Protein AF-B7KXS3-F1 (afdb_monomer_lite)

Radius of gyration: 26.92 Å; chains: 1; bounding box: 49×34×86 Å

pLDDT: mean 85.33, std 11.61, range [40.09, 97.81]

Sequence (165 aa):
MPGYGTGMTMGEVAAAIANAGIPAPSKEMPPATALDGKQGTSSEFARADHTHAARVQRTVVTTAADGTYLWAFARPIVCPAGKLPPITYMVEDTGSPAVVQIVGRAFTNDAAAGTDTHTAVTVKAQRSRVLPAVLLSLTALVNFDVFGGAASGVKVNLWAADPTQ

Structure (mmCIF, N/CA/C/O backbone):
data_AF-B7KXS3-F1
#
_entry.id   AF-B7KXS3-F1
#
loop_
_atom_site.group_PDB
_atom_site.id
_atom_site.type_symbol
_atom_site.label_atom_id
_atom_site.label_alt_id
_atom_site.label_comp_id
_atom_site.label_asym_id
_atom_site.label_entity_id
_atom_site.label_seq_id
_atom_site.pdbx_PDB_ins_code
_atom_site.Cartn_x
_atom_site.Cartn_y
_atom_site.Cartn_z
_atom_site.occupancy
_atom_site.B_iso_or_equiv
_atom_site.auth_seq_id
_atom_site.auth_comp_id
_atom_site.auth_asym_id
_atom_site.auth_atom_id
_atom_site.pdbx_PDB_model_num
ATOM 1 N N . MET A 1 1 ? -13.928 -4.544 -56.060 1.00 40.09 1 MET A N 1
ATOM 2 C CA . MET A 1 1 ? -13.262 -3.567 -55.174 1.00 40.09 1 MET A CA 1
ATOM 3 C C . MET A 1 1 ? -11.816 -4.004 -55.004 1.00 40.09 1 MET A C 1
ATOM 5 O O . MET A 1 1 ? -11.629 -5.163 -54.652 1.00 40.09 1 MET A O 1
ATOM 9 N N . PRO A 1 2 ? -10.812 -3.169 -55.317 1.00 41.28 2 PRO A N 1
ATOM 10 C CA . PRO A 1 2 ? -9.411 -3.536 -55.146 1.00 41.28 2 PRO A CA 1
ATOM 11 C C . PRO A 1 2 ? -9.115 -3.602 -53.647 1.00 41.28 2 PRO A C 1
ATOM 13 O O . PRO A 1 2 ? -9.242 -2.603 -52.943 1.00 41.28 2 PRO A O 1
ATOM 16 N N . GLY A 1 3 ? -8.803 -4.798 -53.151 1.00 46.44 3 GLY A N 1
ATOM 17 C CA . GLY A 1 3 ? -8.373 -4.997 -51.772 1.00 46.44 3 GLY A CA 1
ATOM 18 C C . GLY A 1 3 ? -6.978 -4.410 -51.583 1.00 46.44 3 GLY A C 1
ATOM 19 O O . GLY A 1 3 ? -6.097 -4.636 -52.408 1.00 46.44 3 GLY A O 1
ATOM 20 N N . TYR A 1 4 ? -6.802 -3.644 -50.513 1.00 51.22 4 TYR A N 1
ATOM 21 C CA . TYR A 1 4 ? -5.564 -2.993 -50.088 1.00 51.22 4 TYR A CA 1
ATOM 22 C C . TYR A 1 4 ? -4.437 -4.002 -49.774 1.00 51.22 4 TYR A C 1
ATOM 24 O O . TYR A 1 4 ? -4.103 -4.228 -48.616 1.00 51.22 4 TYR A O 1
ATOM 32 N N . GLY A 1 5 ? -3.851 -4.628 -50.793 1.00 56.72 5 GLY A N 1
ATOM 33 C CA . GLY A 1 5 ? -2.643 -5.444 -50.692 1.00 56.72 5 GLY A CA 1
ATOM 34 C C . GLY A 1 5 ? -1.572 -4.842 -51.590 1.00 56.72 5 GLY A C 1
ATOM 35 O O . GLY A 1 5 ? -1.828 -4.587 -52.760 1.00 56.72 5 GLY A O 1
ATOM 36 N N . THR A 1 6 ? -0.381 -4.597 -51.061 1.00 63.72 6 THR A N 1
ATOM 37 C CA . THR A 1 6 ? 0.762 -3.909 -51.695 1.00 63.72 6 THR A CA 1
ATOM 38 C C . THR A 1 6 ? 1.303 -4.546 -52.989 1.00 63.72 6 THR A C 1
ATOM 40 O O . THR A 1 6 ? 2.359 -4.145 -53.465 1.00 63.72 6 THR A O 1
ATOM 43 N N . GLY A 1 7 ? 0.637 -5.557 -53.558 1.00 71.88 7 GLY A N 1
ATOM 44 C CA . GLY A 1 7 ? 1.129 -6.355 -54.686 1.00 71.88 7 GLY A CA 1
ATOM 45 C C . GLY A 1 7 ? 2.314 -7.263 -54.337 1.00 71.88 7 GLY A C 1
ATOM 46 O O . GLY A 1 7 ? 2.755 -8.023 -55.189 1.00 71.88 7 GLY A O 1
ATOM 47 N N . MET A 1 8 ? 2.802 -7.204 -53.095 1.00 74.62 8 MET A N 1
ATOM 48 C CA . MET A 1 8 ? 3.920 -7.994 -52.592 1.00 74.62 8 MET A CA 1
ATOM 49 C C . MET A 1 8 ? 3.422 -9.239 -51.859 1.00 74.62 8 MET A C 1
ATOM 51 O O . MET A 1 8 ? 2.492 -9.188 -51.050 1.00 74.62 8 MET A O 1
ATOM 55 N N . THR A 1 9 ? 4.090 -10.358 -52.100 1.00 81.56 9 THR A N 1
ATOM 56 C CA . THR A 1 9 ? 3.988 -11.573 -51.292 1.00 81.56 9 THR A CA 1
ATOM 57 C C . THR A 1 9 ? 4.540 -11.335 -49.881 1.00 81.56 9 THR A C 1
ATOM 59 O O . THR A 1 9 ? 5.354 -10.439 -49.651 1.00 81.56 9 THR A O 1
ATOM 62 N N . MET A 1 10 ? 4.159 -12.175 -48.911 1.00 75.31 10 MET A N 1
ATOM 63 C CA . MET A 1 10 ? 4.704 -12.081 -47.545 1.00 75.31 10 MET A CA 1
ATOM 64 C C . MET A 1 10 ? 6.240 -12.181 -47.507 1.00 75.31 10 MET A C 1
ATOM 66 O O . MET A 1 10 ? 6.872 -11.547 -46.665 1.00 75.31 10 MET A O 1
ATOM 70 N N . GLY A 1 11 ? 6.841 -12.942 -48.430 1.00 77.62 11 GLY A N 1
ATOM 71 C CA . GLY A 1 11 ? 8.296 -13.055 -48.559 1.00 77.62 11 GLY A CA 1
ATOM 72 C C . GLY A 1 11 ? 8.955 -11.770 -49.068 1.00 77.62 11 GLY A C 1
ATOM 73 O O . GLY A 1 11 ? 9.983 -11.361 -48.534 1.00 77.62 11 GLY A O 1
ATOM 74 N N . GLU A 1 12 ? 8.340 -11.092 -50.041 1.00 80.81 12 GLU A N 1
ATOM 75 C CA . GLU A 1 12 ? 8.831 -9.809 -50.570 1.00 80.81 12 GLU A CA 1
ATOM 76 C C . GLU A 1 12 ? 8.723 -8.685 -49.536 1.00 80.81 12 GLU A C 1
ATOM 78 O O . GLU A 1 12 ? 9.648 -7.885 -49.398 1.00 80.81 12 GLU A O 1
ATOM 83 N N . VAL A 1 13 ? 7.646 -8.668 -48.743 1.00 75.69 13 VAL A N 1
ATOM 84 C CA . VAL A 1 13 ? 7.502 -7.727 -47.622 1.00 75.69 13 VAL A CA 1
ATOM 85 C C . VAL A 1 13 ? 8.573 -7.978 -46.556 1.00 75.69 13 VAL A C 1
ATOM 87 O O . VAL A 1 13 ? 9.213 -7.033 -46.097 1.00 75.69 13 VAL A O 1
ATOM 90 N N . ALA A 1 14 ? 8.827 -9.239 -46.188 1.00 75.75 14 ALA A N 1
ATOM 91 C CA . ALA A 1 14 ? 9.861 -9.579 -45.210 1.00 75.75 14 ALA A CA 1
ATOM 92 C C . ALA A 1 14 ? 11.273 -9.189 -45.688 1.00 75.75 14 ALA A C 1
ATOM 94 O O . ALA A 1 14 ? 12.055 -8.637 -44.913 1.00 75.75 14 ALA A O 1
ATOM 95 N N . ALA A 1 15 ? 11.586 -9.415 -46.968 1.00 77.12 15 ALA A N 1
ATOM 96 C CA . ALA A 1 15 ? 12.862 -9.025 -47.564 1.00 77.12 15 ALA A CA 1
ATOM 97 C C . ALA A 1 15 ? 13.034 -7.498 -47.627 1.00 77.12 15 ALA A C 1
ATOM 99 O O . ALA A 1 15 ? 14.113 -6.988 -47.329 1.00 77.12 15 ALA A O 1
ATOM 100 N N . ALA A 1 16 ? 11.974 -6.754 -47.959 1.00 78.12 16 ALA A N 1
ATOM 101 C CA . ALA A 1 16 ? 11.998 -5.293 -47.965 1.00 78.12 16 ALA A CA 1
ATOM 102 C C . ALA A 1 16 ? 12.237 -4.708 -46.561 1.00 78.12 16 ALA A C 1
ATOM 104 O O . ALA A 1 16 ? 13.043 -3.791 -46.413 1.00 78.12 16 ALA A O 1
ATOM 105 N N . ILE A 1 17 ? 11.598 -5.268 -45.525 1.00 75.25 17 ILE A N 1
ATOM 106 C CA . ILE A 1 17 ? 11.805 -4.869 -44.121 1.00 75.25 17 ILE A CA 1
ATOM 107 C C . ILE A 1 17 ? 13.246 -5.154 -43.678 1.00 75.25 17 ILE A C 1
ATOM 109 O O . ILE A 1 17 ? 13.884 -4.285 -43.082 1.00 75.25 17 ILE A O 1
ATOM 113 N N . ALA A 1 18 ? 13.778 -6.336 -44.010 1.00 74.50 18 ALA A N 1
ATOM 114 C CA . ALA A 1 18 ? 15.158 -6.702 -43.697 1.00 74.50 18 ALA A CA 1
ATOM 115 C C . ALA A 1 18 ? 16.176 -5.771 -44.385 1.00 74.50 18 ALA A C 1
ATOM 117 O O . ALA A 1 18 ? 17.115 -5.303 -43.745 1.00 74.50 18 ALA A O 1
ATOM 118 N N . ASN A 1 19 ? 15.958 -5.442 -45.663 1.00 80.56 19 ASN A N 1
ATOM 119 C CA . ASN A 1 19 ? 16.832 -4.551 -46.434 1.00 80.56 19 ASN A CA 1
ATOM 120 C C . ASN A 1 19 ? 16.759 -3.087 -45.977 1.00 80.56 19 ASN A C 1
ATOM 122 O O . ASN A 1 19 ? 17.733 -2.352 -46.121 1.00 80.56 19 ASN A O 1
ATOM 126 N N . ALA A 1 20 ? 15.628 -2.659 -45.412 1.00 81.12 20 ALA A N 1
ATOM 127 C CA . ALA A 1 20 ? 15.462 -1.322 -44.850 1.00 81.12 20 ALA A CA 1
ATOM 128 C C . ALA A 1 20 ? 16.172 -1.139 -43.492 1.00 81.12 20 ALA A C 1
ATOM 130 O O . ALA A 1 20 ? 16.165 -0.035 -42.950 1.00 81.12 20 ALA A O 1
ATOM 131 N N . GLY A 1 21 ? 16.762 -2.202 -42.924 1.00 78.56 21 GLY A N 1
ATOM 132 C CA . GLY A 1 21 ? 17.429 -2.149 -41.621 1.00 78.56 21 GLY A CA 1
ATOM 133 C C . GLY A 1 21 ? 16.474 -1.853 -40.462 1.00 78.56 21 GLY A C 1
ATOM 134 O O . GLY A 1 21 ? 16.913 -1.391 -39.410 1.00 78.56 21 GLY A O 1
ATOM 135 N N . ILE A 1 22 ? 15.171 -2.087 -40.650 1.00 80.00 22 ILE A N 1
ATOM 136 C CA . ILE A 1 22 ? 14.165 -1.887 -39.607 1.00 80.00 22 ILE A CA 1
ATOM 137 C C . ILE A 1 22 ? 14.358 -2.998 -38.565 1.00 80.00 22 ILE A C 1
ATOM 139 O O . ILE A 1 22 ? 14.307 -4.176 -38.933 1.00 80.00 22 ILE A O 1
ATOM 143 N N . PRO A 1 23 ? 14.578 -2.666 -37.278 1.00 82.38 23 PRO A N 1
ATOM 144 C CA . PRO A 1 23 ? 14.690 -3.674 -36.232 1.00 82.38 23 PRO A CA 1
ATOM 145 C C . PRO A 1 23 ? 13.463 -4.589 -36.201 1.00 82.38 23 PRO A C 1
ATOM 147 O O . PRO A 1 23 ? 12.353 -4.171 -36.522 1.00 82.38 23 PRO A O 1
ATOM 150 N N . ALA A 1 24 ? 13.641 -5.842 -35.794 1.00 84.50 24 ALA A N 1
ATOM 151 C CA . ALA A 1 24 ? 12.511 -6.732 -35.547 1.00 84.50 24 ALA A CA 1
ATOM 152 C C . ALA A 1 24 ? 11.762 -6.314 -34.259 1.00 84.50 24 ALA A C 1
ATOM 154 O O . ALA A 1 24 ? 12.353 -5.658 -33.392 1.00 84.50 24 ALA A O 1
ATOM 155 N N . PRO A 1 25 ? 10.470 -6.666 -34.105 1.00 86.19 25 PRO A N 1
ATOM 156 C CA . PRO A 1 25 ? 9.811 -6.565 -32.808 1.00 86.19 25 PRO A CA 1
ATOM 157 C C . PRO A 1 25 ? 10.324 -7.664 -31.880 1.00 86.19 25 PRO A C 1
ATOM 159 O O . PRO A 1 25 ? 10.716 -8.736 -32.353 1.00 86.19 25 PRO A O 1
ATOM 162 N N . SER A 1 26 ? 10.221 -7.446 -30.568 1.00 87.69 26 SER A N 1
ATOM 163 C CA . SER A 1 26 ? 10.396 -8.553 -29.634 1.00 87.69 26 SER A CA 1
ATOM 164 C C . SER A 1 26 ? 9.311 -9.607 -29.826 1.00 87.69 26 SER A C 1
ATOM 166 O O . SER A 1 26 ? 8.163 -9.295 -30.153 1.00 87.69 26 SER A O 1
ATOM 168 N N . LYS A 1 27 ? 9.681 -10.869 -29.606 1.00 88.31 27 LYS A N 1
ATOM 169 C CA . LYS A 1 27 ? 8.736 -11.997 -29.556 1.00 88.31 27 LYS A CA 1
ATOM 170 C C . LYS A 1 27 ? 8.234 -12.273 -28.142 1.00 88.31 27 LYS A C 1
ATOM 172 O O . LYS A 1 27 ? 7.306 -13.059 -27.974 1.00 88.31 27 LYS A O 1
ATOM 177 N N . GLU A 1 28 ? 8.843 -11.632 -27.152 1.00 88.44 28 GLU A N 1
ATOM 178 C CA . GLU A 1 28 ? 8.495 -11.779 -25.748 1.00 88.44 28 GLU A CA 1
ATOM 179 C C . GLU A 1 28 ? 7.422 -10.765 -25.350 1.00 88.44 28 GLU A C 1
ATOM 181 O O . GLU A 1 28 ? 7.422 -9.613 -25.790 1.00 88.44 28 GLU A O 1
ATOM 186 N N . MET A 1 29 ? 6.504 -11.194 -24.486 1.00 83.12 29 MET A N 1
ATOM 187 C CA . MET A 1 29 ? 5.529 -10.291 -23.881 1.00 83.12 29 MET A CA 1
ATOM 188 C C . MET A 1 29 ? 6.237 -9.446 -22.809 1.00 83.12 29 MET A C 1
ATOM 190 O O . MET A 1 29 ? 6.798 -10.028 -21.875 1.00 83.12 29 MET A O 1
ATOM 194 N N . PRO A 1 30 ? 6.211 -8.102 -22.885 1.00 78.44 30 PRO A N 1
ATOM 195 C CA . PRO A 1 30 ? 6.796 -7.270 -21.843 1.00 78.44 30 PRO A CA 1
ATOM 196 C C . PRO A 1 30 ? 6.044 -7.444 -20.513 1.00 78.44 30 PRO A C 1
ATOM 198 O O . PRO A 1 30 ? 4.840 -7.725 -20.499 1.00 78.44 30 PRO A O 1
ATOM 201 N N . PRO A 1 31 ? 6.715 -7.233 -19.370 1.00 81.25 31 PRO A N 1
ATOM 202 C CA . PRO A 1 31 ? 6.033 -7.163 -18.086 1.00 81.25 31 PRO A CA 1
ATOM 203 C C . PRO A 1 31 ? 5.048 -5.985 -18.074 1.00 81.25 31 PRO A C 1
ATOM 205 O O . PRO A 1 31 ? 5.359 -4.894 -18.547 1.00 81.25 31 PRO A O 1
ATOM 208 N N . ALA A 1 32 ? 3.868 -6.185 -17.481 1.00 76.50 32 ALA A N 1
ATOM 209 C CA . ALA A 1 32 ? 2.808 -5.174 -17.492 1.00 76.50 32 ALA A CA 1
ATOM 210 C C . ALA A 1 32 ? 3.236 -3.844 -16.835 1.00 76.50 32 ALA A C 1
ATOM 212 O O . ALA A 1 32 ? 2.973 -2.772 -17.371 1.00 76.50 32 ALA A O 1
ATOM 213 N N . THR A 1 33 ? 3.913 -3.912 -15.683 1.00 82.62 33 THR A N 1
ATOM 214 C CA . THR A 1 33 ? 4.473 -2.767 -14.941 1.00 82.62 33 THR A CA 1
ATOM 215 C C . THR A 1 33 ? 5.587 -3.244 -14.007 1.00 82.62 33 THR A C 1
ATOM 217 O O . THR A 1 33 ? 5.639 -4.424 -13.664 1.00 82.62 33 THR A O 1
ATOM 220 N N . ALA A 1 34 ? 6.419 -2.331 -13.515 1.00 81.94 34 ALA A N 1
ATOM 221 C CA . ALA A 1 34 ? 7.353 -2.577 -12.416 1.00 81.94 34 ALA A CA 1
ATOM 222 C C . ALA A 1 34 ? 7.291 -1.438 -11.386 1.00 81.94 34 ALA A C 1
ATOM 224 O O . ALA A 1 34 ? 6.776 -0.365 -11.688 1.00 81.94 34 ALA A O 1
ATOM 225 N N . LEU A 1 35 ? 7.812 -1.648 -10.170 1.00 80.38 35 LEU A N 1
ATOM 226 C CA . LEU A 1 35 ? 7.878 -0.590 -9.143 1.00 80.38 35 LEU A CA 1
ATOM 227 C C . LEU A 1 35 ? 8.684 0.628 -9.614 1.00 80.38 35 LEU A C 1
ATOM 229 O O . LEU A 1 35 ? 8.316 1.765 -9.313 1.00 80.38 35 LEU A O 1
ATOM 233 N N . ASP A 1 36 ? 9.730 0.362 -10.396 1.00 81.69 36 ASP A N 1
ATOM 234 C CA . ASP A 1 36 ? 10.551 1.351 -11.079 1.00 81.69 36 ASP A CA 1
ATOM 235 C C . ASP A 1 36 ? 10.473 1.140 -12.591 1.00 81.69 36 ASP A C 1
ATOM 237 O O . ASP A 1 36 ? 10.532 0.012 -13.092 1.00 81.69 36 ASP A O 1
ATOM 241 N N . GLY A 1 37 ? 10.343 2.243 -13.324 1.00 83.38 37 GLY A N 1
ATOM 242 C CA . GLY A 1 37 ? 10.380 2.232 -14.781 1.00 83.38 37 GLY A CA 1
ATOM 243 C C . GLY A 1 37 ? 11.806 2.042 -15.290 1.00 83.38 37 GLY A C 1
ATOM 244 O O . GLY A 1 37 ? 12.755 2.569 -14.707 1.00 83.38 37 GLY A O 1
ATOM 245 N N . LYS A 1 38 ? 11.958 1.307 -16.389 1.00 85.00 38 LYS A N 1
ATOM 246 C CA . LYS A 1 38 ? 13.239 1.078 -17.064 1.00 85.00 38 LYS A CA 1
ATOM 247 C C . LYS A 1 38 ? 13.049 1.213 -18.566 1.00 85.00 38 LYS A C 1
ATOM 249 O O . LYS A 1 38 ? 12.075 0.720 -19.120 1.00 85.00 38 LYS A O 1
ATOM 254 N N . GLN A 1 39 ? 14.003 1.855 -19.230 1.00 85.56 39 GLN A N 1
ATOM 255 C CA . GLN A 1 39 ? 13.964 2.070 -20.680 1.00 85.56 39 GLN A CA 1
ATOM 256 C C . GLN A 1 39 ? 14.226 0.787 -21.495 1.00 85.56 39 GLN A C 1
ATOM 258 O O . GLN A 1 39 ? 13.931 0.740 -22.692 1.00 85.56 39 GLN A O 1
ATOM 263 N N . GLY A 1 40 ? 14.788 -0.242 -20.857 1.00 86.56 40 GLY A N 1
ATOM 264 C CA . GLY A 1 40 ? 15.325 -1.403 -21.555 1.00 86.56 40 GLY A CA 1
ATOM 265 C C . GLY A 1 40 ? 16.612 -1.076 -22.319 1.00 86.56 40 GLY A C 1
ATOM 266 O O . GLY A 1 40 ? 16.999 0.081 -22.494 1.00 86.56 40 GLY A O 1
ATOM 267 N N . THR A 1 41 ? 17.286 -2.125 -22.755 1.00 88.19 41 THR A N 1
ATOM 268 C CA . THR A 1 41 ? 18.547 -2.127 -23.505 1.00 88.19 41 THR A CA 1
ATOM 269 C C . THR A 1 41 ? 18.418 -2.755 -24.895 1.00 88.19 41 THR A C 1
ATOM 271 O O . THR A 1 41 ? 19.340 -2.620 -25.697 1.00 88.19 41 THR A O 1
ATOM 274 N N . SER A 1 42 ? 17.289 -3.405 -25.205 1.00 88.69 42 SER A N 1
ATOM 275 C CA . SER A 1 42 ? 17.033 -4.027 -26.506 1.00 88.69 42 SER A CA 1
ATOM 276 C C . SER A 1 42 ? 17.036 -3.004 -27.649 1.00 88.69 42 SER A C 1
ATOM 278 O O . SER A 1 42 ? 16.539 -1.879 -27.523 1.00 88.69 42 SER A O 1
ATOM 280 N N . SER A 1 43 ? 17.585 -3.415 -28.793 1.00 86.75 43 SER A N 1
ATOM 281 C CA . SER A 1 43 ? 17.546 -2.670 -30.056 1.00 86.75 43 SER A CA 1
ATOM 282 C C . SER A 1 43 ? 16.269 -2.918 -30.867 1.00 86.75 43 SER A C 1
ATOM 284 O O . SER A 1 43 ? 16.075 -2.287 -31.905 1.00 86.75 43 SER A O 1
ATOM 286 N N . GLU A 1 44 ? 15.388 -3.807 -30.403 1.00 87.50 44 GLU A N 1
ATOM 287 C CA . GLU A 1 44 ? 14.081 -4.069 -31.008 1.00 87.50 44 GLU A CA 1
ATOM 288 C C . GLU A 1 44 ? 13.180 -2.828 -30.907 1.00 87.50 44 GLU A C 1
ATOM 290 O O . GLU A 1 44 ? 13.248 -2.066 -29.936 1.00 87.50 44 GLU A O 1
ATOM 295 N N . PHE A 1 45 ? 12.301 -2.607 -31.891 1.00 84.12 45 PHE A N 1
ATOM 296 C CA . PHE A 1 45 ? 11.410 -1.435 -31.846 1.00 84.12 45 PHE A CA 1
ATOM 297 C C . PHE A 1 45 ? 10.282 -1.587 -30.817 1.00 84.12 45 PHE A C 1
ATOM 299 O O . PHE A 1 45 ? 9.817 -0.599 -30.257 1.00 84.12 45 PHE A O 1
ATOM 306 N N . ALA A 1 46 ? 9.856 -2.823 -30.554 1.00 83.31 46 ALA A N 1
ATOM 307 C CA . ALA A 1 46 ? 8.917 -3.176 -29.498 1.00 83.31 46 ALA A CA 1
ATOM 308 C C . ALA A 1 46 ? 9.686 -3.943 -28.423 1.00 83.31 46 ALA A C 1
ATOM 310 O O . ALA A 1 46 ? 9.740 -5.167 -28.459 1.00 83.31 46 ALA A O 1
ATOM 311 N N . ARG A 1 47 ? 10.346 -3.210 -27.523 1.00 86.75 47 ARG A N 1
ATOM 312 C CA . ARG A 1 47 ? 11.265 -3.763 -26.519 1.00 86.75 47 ARG A CA 1
ATOM 313 C C . ARG A 1 47 ? 10.512 -4.572 -25.470 1.00 86.75 47 ARG A C 1
ATOM 315 O O . ARG A 1 47 ? 9.655 -4.013 -24.796 1.00 86.75 47 ARG A O 1
ATOM 322 N N . ALA A 1 48 ? 10.864 -5.832 -25.249 1.00 87.69 48 ALA A N 1
ATOM 323 C CA . ALA A 1 48 ? 10.295 -6.590 -24.129 1.00 87.69 48 ALA A CA 1
ATOM 324 C C . ALA A 1 48 ? 10.934 -6.249 -22.769 1.00 87.69 48 ALA A C 1
ATOM 326 O O . ALA A 1 48 ? 10.388 -6.590 -21.724 1.00 87.69 48 ALA A O 1
ATOM 327 N N . ASP A 1 49 ? 12.081 -5.563 -22.770 1.00 86.62 49 ASP A N 1
ATOM 328 C CA . ASP A 1 49 ? 12.869 -5.259 -21.572 1.00 86.62 49 ASP A CA 1
ATOM 329 C C . ASP A 1 49 ? 12.650 -3.840 -21.011 1.00 86.62 49 ASP A C 1
ATOM 331 O O . ASP A 1 49 ? 13.316 -3.446 -20.049 1.00 86.62 49 ASP A O 1
ATOM 335 N N . HIS A 1 50 ? 11.705 -3.077 -21.574 1.00 88.31 50 HIS A N 1
ATOM 336 C CA . HIS A 1 50 ? 11.239 -1.824 -20.978 1.00 88.31 50 HIS A CA 1
ATOM 337 C C . HIS A 1 50 ? 10.102 -2.080 -19.980 1.00 88.31 50 HIS A C 1
ATOM 339 O O . HIS A 1 50 ? 9.324 -3.023 -20.124 1.00 88.31 50 HIS A O 1
ATOM 345 N N . THR A 1 51 ? 9.984 -1.224 -18.964 1.00 88.69 51 THR A N 1
ATOM 346 C CA . THR A 1 51 ? 8.927 -1.313 -17.950 1.00 88.69 51 THR A CA 1
ATOM 347 C C . THR A 1 51 ? 8.293 0.047 -17.688 1.00 88.69 51 THR A C 1
ATOM 349 O O . THR A 1 51 ? 8.972 1.074 -17.614 1.00 88.69 51 THR A O 1
ATOM 352 N N . HIS A 1 52 ? 6.978 0.050 -17.478 1.00 86.19 52 HIS A N 1
ATOM 353 C CA . HIS A 1 52 ? 6.252 1.217 -16.986 1.00 86.19 52 HIS A CA 1
ATOM 354 C C . HIS A 1 52 ? 6.250 1.230 -15.456 1.00 86.19 52 HIS A C 1
ATOM 356 O O . HIS A 1 52 ? 5.978 0.210 -14.819 1.00 86.19 52 HIS A O 1
ATOM 362 N N . ALA A 1 53 ? 6.544 2.391 -14.867 1.00 85.38 53 ALA A N 1
ATOM 363 C CA . ALA A 1 53 ? 6.543 2.554 -13.419 1.00 85.38 53 ALA A CA 1
ATOM 364 C C . ALA A 1 53 ? 5.109 2.529 -12.867 1.00 85.38 53 ALA A C 1
ATOM 366 O O . ALA A 1 53 ? 4.299 3.406 -13.174 1.00 85.38 53 ALA A O 1
ATOM 367 N N . ALA A 1 54 ? 4.817 1.573 -11.991 1.00 85.38 54 ALA A N 1
ATOM 368 C CA . ALA A 1 54 ? 3.641 1.603 -11.142 1.00 85.38 54 ALA A CA 1
ATOM 369 C C . ALA A 1 54 ? 3.839 2.683 -10.067 1.00 85.38 54 ALA A C 1
ATOM 371 O O . ALA A 1 54 ? 4.624 2.539 -9.127 1.00 85.38 54 ALA A O 1
ATOM 372 N N . ARG A 1 55 ? 3.104 3.789 -10.203 1.00 88.00 55 ARG A N 1
ATOM 373 C CA . ARG A 1 55 ? 3.066 4.884 -9.216 1.00 88.00 55 ARG A CA 1
ATOM 374 C C . ARG A 1 55 ? 2.128 4.597 -8.041 1.00 88.00 55 ARG A C 1
ATOM 376 O O . ARG A 1 55 ? 1.899 5.470 -7.216 1.00 88.00 55 ARG A O 1
ATOM 383 N N . VAL A 1 56 ? 1.598 3.376 -7.964 1.00 91.75 56 VAL A N 1
ATOM 384 C CA . VAL A 1 56 ? 0.756 2.888 -6.873 1.00 91.75 56 VAL A CA 1
ATOM 385 C C . VAL A 1 56 ? 1.316 1.563 -6.383 1.00 91.75 56 VAL A C 1
ATOM 387 O O . VAL A 1 56 ? 1.531 0.637 -7.163 1.00 91.75 56 VAL A O 1
ATOM 390 N N . GLN A 1 57 ? 1.526 1.472 -5.078 1.00 93.19 57 GLN A N 1
ATOM 391 C CA . GLN A 1 57 ? 1.873 0.244 -4.381 1.00 93.19 57 GLN A CA 1
ATOM 392 C C . GLN A 1 57 ? 0.616 -0.309 -3.720 1.00 93.19 57 GLN A C 1
ATOM 394 O O . GLN A 1 57 ? -0.182 0.451 -3.171 1.00 93.19 57 GLN A O 1
ATOM 399 N N . ARG A 1 58 ? 0.445 -1.630 -3.766 1.00 93.56 58 ARG A N 1
ATOM 400 C CA . ARG A 1 58 ? -0.674 -2.338 -3.144 1.00 93.56 58 ARG A CA 1
ATOM 401 C C . ARG A 1 58 ? -0.146 -3.449 -2.254 1.00 93.56 58 ARG A C 1
ATOM 403 O O . ARG A 1 58 ? 0.771 -4.164 -2.648 1.00 93.56 58 ARG A O 1
ATOM 410 N N . THR A 1 59 ? -0.775 -3.643 -1.105 1.00 95.12 59 THR A N 1
ATOM 411 C CA . THR A 1 59 ? -0.575 -4.835 -0.281 1.00 95.12 59 THR A CA 1
ATOM 412 C C . THR A 1 5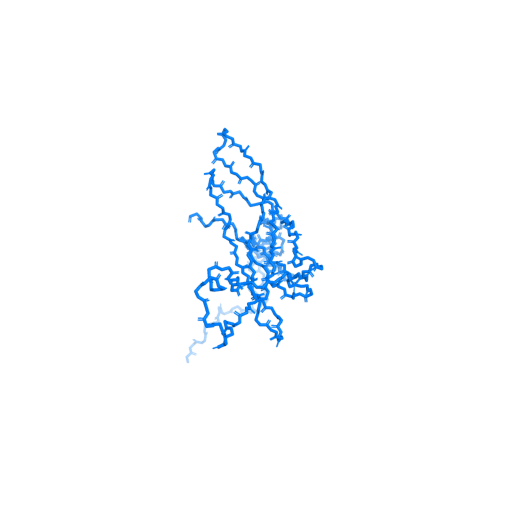9 ? -1.895 -5.307 0.313 1.00 95.12 59 THR A C 1
ATOM 414 O O . THR A 1 59 ? -2.840 -4.533 0.447 1.00 95.12 59 THR A O 1
ATOM 417 N N . VAL A 1 60 ? -1.965 -6.585 0.669 1.00 95.62 60 VAL A N 1
ATOM 418 C CA . VAL A 1 60 ? -3.089 -7.160 1.405 1.00 95.62 60 VAL A CA 1
ATOM 419 C C . VAL A 1 60 ? -2.541 -7.705 2.710 1.00 95.62 60 VAL A C 1
ATOM 421 O O . VAL A 1 60 ? -1.642 -8.542 2.711 1.00 95.62 60 VAL A O 1
ATOM 424 N N . VAL A 1 61 ? -3.067 -7.203 3.819 1.00 94.25 61 VAL A N 1
ATOM 425 C CA . VAL A 1 61 ? -2.535 -7.443 5.161 1.00 94.25 61 VAL A CA 1
ATOM 426 C C . VAL A 1 61 ? -3.628 -7.985 6.064 1.00 94.25 61 VAL A C 1
ATOM 428 O O . VAL A 1 61 ? -4.813 -7.821 5.787 1.00 94.25 61 VAL A O 1
ATOM 431 N N . THR A 1 62 ? -3.228 -8.634 7.151 1.00 95.06 62 THR A N 1
ATOM 432 C CA . THR A 1 62 ? -4.130 -9.034 8.235 1.00 95.06 62 THR A CA 1
ATOM 433 C C . THR A 1 62 ? -3.647 -8.366 9.514 1.00 95.06 62 THR A C 1
ATOM 435 O O . THR A 1 62 ? -2.460 -8.452 9.830 1.00 95.06 62 THR A O 1
ATOM 438 N N . THR A 1 63 ? -4.533 -7.662 10.219 1.00 94.81 63 THR A N 1
ATOM 439 C CA . THR A 1 63 ? -4.165 -6.935 11.441 1.00 94.81 63 THR A CA 1
ATOM 440 C C . THR A 1 63 ? -3.776 -7.875 12.581 1.00 94.81 63 THR A C 1
ATOM 442 O O . THR A 1 63 ? -4.332 -8.966 12.735 1.00 94.81 63 THR A O 1
ATOM 445 N N . ALA A 1 64 ? -2.817 -7.434 13.395 1.00 95.69 64 ALA A N 1
ATOM 446 C CA . ALA A 1 64 ? -2.364 -8.133 14.589 1.00 95.69 64 ALA A CA 1
ATOM 447 C C . ALA A 1 64 ? -3.425 -8.110 15.706 1.00 95.69 64 ALA A C 1
ATOM 449 O O . ALA A 1 64 ? -4.488 -7.503 15.574 1.00 95.69 64 ALA A O 1
ATOM 450 N N . ALA A 1 65 ? -3.125 -8.755 16.838 1.00 93.19 65 ALA A N 1
ATOM 451 C CA . ALA A 1 65 ? -4.034 -8.858 17.983 1.00 93.19 65 ALA A CA 1
ATOM 452 C C . ALA A 1 65 ? -4.499 -7.496 18.536 1.00 93.19 65 ALA A C 1
ATOM 454 O O . ALA A 1 65 ? -5.631 -7.365 18.995 1.00 93.19 65 ALA A O 1
ATOM 455 N N . ASP A 1 66 ? -3.648 -6.474 18.450 1.00 93.44 66 ASP A N 1
ATOM 456 C CA . ASP A 1 66 ? -3.942 -5.094 18.852 1.00 93.44 66 ASP A CA 1
ATOM 457 C C . ASP A 1 66 ? -4.630 -4.266 17.746 1.00 93.44 66 ASP A C 1
ATOM 459 O O . ASP A 1 66 ? -4.836 -3.055 17.881 1.00 93.44 66 ASP A O 1
ATOM 463 N N . GLY A 1 67 ? -5.015 -4.927 16.653 1.00 93.88 67 GLY A N 1
ATOM 464 C CA . GLY A 1 67 ? -5.659 -4.339 15.490 1.00 93.88 67 GLY A CA 1
ATOM 465 C C . GLY A 1 67 ? -4.721 -3.532 14.604 1.00 93.88 67 GLY A C 1
ATOM 466 O O . GLY A 1 67 ? -5.198 -2.923 13.650 1.00 93.88 67 GLY A O 1
ATOM 467 N N . THR A 1 68 ? -3.416 -3.504 14.879 1.00 96.56 68 THR A N 1
ATOM 468 C CA . THR A 1 68 ? -2.462 -2.736 14.080 1.00 96.56 68 THR A CA 1
ATOM 469 C C . THR A 1 68 ? -1.790 -3.569 12.993 1.00 96.56 68 THR A C 1
ATOM 471 O O . THR A 1 68 ? -1.785 -4.802 13.020 1.00 96.56 68 THR A O 1
ATOM 474 N N . TYR A 1 69 ? -1.233 -2.884 11.999 1.00 97.25 69 TYR A N 1
ATOM 475 C CA . TYR A 1 69 ? -0.291 -3.460 11.048 1.00 97.25 69 TYR A CA 1
ATOM 476 C C . TYR A 1 69 ? 0.670 -2.378 10.551 1.00 97.25 69 TYR A C 1
ATOM 478 O O . TYR A 1 69 ? 0.231 -1.292 10.165 1.00 97.25 69 TYR A O 1
ATOM 486 N N . LEU A 1 70 ? 1.971 -2.675 10.538 1.00 97.69 70 LEU A N 1
ATOM 487 C CA . LEU A 1 70 ? 2.996 -1.819 9.944 1.00 97.69 70 LEU A CA 1
ATOM 488 C C . LEU A 1 70 ? 3.255 -2.267 8.507 1.00 97.69 70 LEU A C 1
ATOM 490 O O . LEU A 1 70 ? 3.811 -3.338 8.270 1.00 97.69 70 LEU A O 1
ATOM 494 N N . TRP A 1 71 ? 2.890 -1.424 7.549 1.00 97.62 71 TRP A N 1
ATOM 495 C CA . TRP A 1 71 ? 3.221 -1.624 6.150 1.00 97.62 71 TRP A CA 1
ATOM 496 C C . TRP A 1 71 ? 4.466 -0.818 5.781 1.00 97.62 71 TRP A C 1
ATOM 498 O O . TRP A 1 71 ? 4.415 0.408 5.682 1.00 97.62 71 TRP A O 1
ATOM 508 N N . ALA A 1 72 ? 5.579 -1.518 5.555 1.00 97.31 72 ALA A N 1
ATOM 509 C CA . ALA A 1 72 ? 6.763 -0.952 4.920 1.00 97.31 72 ALA A CA 1
ATOM 510 C C . ALA A 1 72 ? 6.561 -0.877 3.401 1.00 97.31 72 ALA A C 1
ATOM 512 O O . ALA A 1 72 ? 6.204 -1.873 2.763 1.00 97.31 72 ALA A O 1
ATOM 513 N N . PHE A 1 73 ? 6.783 0.299 2.819 1.00 95.31 73 PHE A N 1
ATOM 514 C CA . PHE A 1 73 ? 6.679 0.480 1.379 1.00 95.31 73 PHE A CA 1
ATOM 515 C C . PHE A 1 73 ? 7.827 -0.236 0.669 1.00 95.31 73 PHE A C 1
ATOM 517 O O . PHE A 1 73 ? 8.975 -0.175 1.104 1.00 95.31 73 PHE A O 1
ATOM 524 N N . ALA A 1 74 ? 7.520 -0.888 -0.452 1.00 92.69 74 ALA A N 1
ATOM 525 C CA . ALA A 1 74 ? 8.533 -1.526 -1.287 1.00 92.69 74 ALA A CA 1
ATOM 526 C C . ALA A 1 74 ? 9.449 -0.479 -1.939 1.00 92.69 74 ALA A C 1
ATOM 528 O O . ALA A 1 74 ? 10.634 -0.724 -2.146 1.00 92.69 74 ALA A O 1
ATOM 529 N N . ARG A 1 75 ? 8.894 0.705 -2.221 1.00 92.19 75 ARG A N 1
ATOM 530 C CA . ARG A 1 75 ? 9.620 1.900 -2.652 1.00 92.19 75 ARG A CA 1
ATOM 531 C C . ARG A 1 75 ? 9.232 3.089 -1.769 1.00 92.19 75 ARG A C 1
ATOM 533 O O . ARG A 1 75 ? 8.033 3.317 -1.595 1.00 92.19 75 ARG A O 1
ATOM 540 N N . PRO A 1 76 ? 10.185 3.878 -1.246 1.00 94.25 76 PRO A N 1
ATOM 541 C CA . PRO A 1 76 ? 9.851 5.101 -0.529 1.00 94.25 76 PRO A CA 1
ATOM 542 C C . PRO A 1 76 ? 9.040 6.071 -1.395 1.00 94.25 76 PRO A C 1
ATOM 544 O O . PRO A 1 76 ? 9.278 6.195 -2.600 1.00 94.25 76 PRO A O 1
ATOM 547 N N . ILE A 1 77 ? 8.089 6.766 -0.774 1.00 94.38 77 ILE A N 1
ATOM 548 C CA . ILE A 1 77 ? 7.254 7.765 -1.444 1.00 94.38 77 ILE A CA 1
ATOM 549 C C . ILE A 1 77 ? 7.725 9.148 -1.011 1.00 94.38 77 ILE A C 1
ATOM 551 O O . ILE A 1 77 ? 7.637 9.505 0.164 1.00 94.38 77 ILE A O 1
ATOM 555 N N . VAL A 1 78 ? 8.223 9.922 -1.971 1.00 94.19 78 VAL A N 1
ATOM 556 C CA . VAL A 1 78 ? 8.709 11.282 -1.736 1.00 94.19 78 VAL A CA 1
ATOM 557 C C . VAL A 1 78 ? 7.566 12.264 -1.954 1.00 94.19 78 VAL A C 1
ATOM 559 O O . VAL A 1 78 ? 6.901 12.239 -2.988 1.00 94.19 78 VAL A O 1
ATOM 562 N N . CYS A 1 79 ? 7.334 13.124 -0.971 1.00 94.31 79 CYS A N 1
ATOM 563 C CA . CYS A 1 79 ? 6.344 14.194 -1.021 1.00 94.31 79 CYS A CA 1
ATOM 564 C C . CYS A 1 79 ? 7.028 15.540 -0.736 1.00 94.31 79 CYS A C 1
ATOM 566 O O . CYS A 1 79 ? 8.077 15.555 -0.089 1.00 94.31 79 CYS A O 1
ATOM 568 N N . PRO A 1 80 ? 6.450 16.683 -1.149 1.00 94.88 80 PRO A N 1
ATOM 569 C CA . PRO A 1 80 ? 6.880 17.978 -0.627 1.00 94.88 80 PRO A CA 1
ATOM 570 C C . PRO A 1 80 ? 6.820 17.990 0.905 1.00 94.88 80 PRO A C 1
ATOM 572 O O . PRO A 1 80 ? 5.945 17.346 1.488 1.00 94.88 80 PRO A O 1
ATOM 575 N N . ALA A 1 81 ? 7.723 18.725 1.553 1.00 94.50 81 ALA A N 1
ATOM 576 C CA . ALA A 1 81 ? 7.776 18.787 3.012 1.00 94.50 81 ALA A CA 1
ATOM 577 C C . ALA A 1 81 ? 6.411 19.174 3.621 1.00 94.50 81 ALA A C 1
ATOM 579 O O . ALA A 1 81 ? 5.729 20.092 3.154 1.00 94.50 81 ALA A O 1
ATOM 580 N N . GLY A 1 82 ? 5.987 18.440 4.651 1.00 92.69 82 GLY A N 1
ATOM 581 C CA . GLY A 1 82 ? 4.686 18.590 5.305 1.00 92.69 82 GLY A CA 1
ATOM 582 C C . GLY A 1 82 ? 3.501 18.015 4.519 1.00 92.69 82 GLY A C 1
ATOM 583 O O . GLY A 1 82 ? 2.357 18.135 4.965 1.00 92.69 82 GLY A O 1
ATOM 584 N N . LYS A 1 83 ? 3.730 17.396 3.354 1.00 93.69 83 LYS A N 1
ATOM 585 C CA . LYS A 1 83 ? 2.705 16.670 2.592 1.00 93.69 83 LYS A CA 1
ATOM 586 C C . LYS A 1 83 ? 2.810 15.171 2.845 1.00 93.69 83 LYS A C 1
ATOM 588 O O . LYS A 1 83 ? 3.849 14.637 3.227 1.00 93.69 83 LYS A O 1
ATOM 593 N N . LEU A 1 84 ? 1.687 14.491 2.640 1.00 93.00 84 LEU A N 1
ATOM 594 C CA . LEU A 1 84 ? 1.543 13.068 2.914 1.00 93.00 84 LEU A CA 1
ATOM 595 C C . LEU A 1 84 ? 1.226 12.310 1.625 1.00 93.00 84 LEU A C 1
ATOM 597 O O . LEU A 1 84 ? 0.499 12.840 0.780 1.00 93.00 84 LEU A O 1
ATOM 601 N N . PRO A 1 85 ? 1.694 11.058 1.500 1.00 93.38 85 PRO A N 1
ATOM 602 C CA . PRO A 1 85 ? 1.308 10.212 0.386 1.00 93.38 85 PRO A CA 1
ATOM 603 C C . PRO A 1 85 ? -0.200 9.917 0.449 1.00 93.38 85 PRO A C 1
ATOM 605 O O . PRO A 1 85 ? -0.715 9.622 1.541 1.00 93.38 85 PRO A O 1
ATOM 608 N N . PRO A 1 86 ? -0.914 9.958 -0.692 1.00 93.31 86 PRO A N 1
ATOM 609 C CA . PRO A 1 86 ? -2.280 9.467 -0.784 1.00 93.31 86 PRO A CA 1
ATOM 610 C C . PRO A 1 86 ? -2.326 7.984 -0.425 1.00 93.31 86 PRO A C 1
ATOM 612 O O . PRO A 1 86 ? -1.642 7.163 -1.038 1.00 93.31 86 PRO A O 1
ATOM 615 N N . ILE A 1 87 ? -3.133 7.642 0.577 1.00 94.62 87 ILE A N 1
ATOM 616 C CA . ILE A 1 87 ? -3.325 6.264 1.025 1.00 94.62 87 ILE A CA 1
ATOM 617 C C . ILE A 1 87 ? -4.815 5.992 1.104 1.00 94.62 87 ILE A C 1
ATOM 619 O O . ILE A 1 87 ? -5.569 6.778 1.677 1.00 94.62 87 ILE A O 1
ATOM 623 N N . THR A 1 88 ? -5.221 4.860 0.549 1.00 94.44 88 THR A N 1
ATOM 624 C CA . THR A 1 88 ? -6.590 4.360 0.627 1.00 94.44 88 THR A CA 1
ATOM 625 C C . THR A 1 88 ? -6.587 2.899 1.048 1.00 94.44 88 THR A C 1
ATOM 627 O O . THR A 1 88 ? -5.559 2.216 0.992 1.00 94.44 88 THR A O 1
ATOM 630 N N . TYR A 1 89 ? -7.735 2.424 1.511 1.00 94.44 89 TYR A N 1
ATOM 631 C CA . TYR A 1 89 ? -7.901 1.065 1.984 1.00 94.44 89 TYR A CA 1
ATOM 632 C C . TYR A 1 89 ? -9.283 0.517 1.643 1.00 94.44 89 TYR A C 1
ATOM 634 O O . TYR A 1 89 ? -10.242 1.256 1.439 1.00 94.44 89 TYR A O 1
ATOM 642 N N . MET A 1 90 ? -9.377 -0.807 1.639 1.00 94.81 90 MET A N 1
ATOM 643 C CA . MET A 1 90 ? -10.619 -1.556 1.551 1.00 94.81 90 MET A CA 1
ATOM 644 C C . MET A 1 90 ? -10.547 -2.683 2.572 1.00 94.81 90 MET A C 1
ATOM 646 O O . MET A 1 90 ? -9.595 -3.463 2.585 1.00 94.81 90 MET A O 1
ATOM 650 N N . VAL A 1 91 ? -11.543 -2.753 3.446 1.00 92.81 91 VAL A N 1
ATOM 651 C CA . VAL A 1 91 ? -11.690 -3.874 4.375 1.00 92.81 91 VAL A CA 1
ATOM 652 C C . VAL A 1 91 ? -12.315 -5.039 3.611 1.00 92.81 91 VAL A C 1
ATOM 654 O O . VAL A 1 91 ? -13.356 -4.871 2.985 1.00 92.81 91 VAL A O 1
ATOM 657 N N . GLU A 1 92 ? -11.670 -6.205 3.643 1.00 89.94 92 GLU A N 1
ATOM 658 C CA . GLU A 1 92 ? -12.131 -7.433 2.970 1.00 89.94 92 GLU A CA 1
ATOM 659 C C . GLU A 1 92 ? -12.837 -8.409 3.933 1.00 89.94 92 GLU A C 1
ATOM 661 O O . GLU A 1 92 ? -13.174 -9.526 3.551 1.00 89.94 92 GLU A O 1
ATOM 666 N N . ASP A 1 93 ? -13.038 -8.017 5.191 1.00 81.00 93 ASP A N 1
ATOM 667 C CA . ASP A 1 93 ? -13.710 -8.831 6.206 1.00 81.00 93 ASP A CA 1
ATOM 668 C C . ASP A 1 93 ? -15.244 -8.778 6.051 1.00 81.00 93 ASP A C 1
ATOM 670 O O . ASP A 1 93 ? -15.821 -7.709 5.853 1.00 81.00 93 ASP A O 1
ATOM 674 N N . THR A 1 94 ? -15.908 -9.932 6.157 1.00 65.12 94 THR A N 1
ATOM 675 C CA . THR A 1 94 ? -17.359 -10.107 5.945 1.00 65.12 94 THR A CA 1
ATOM 676 C C . THR A 1 94 ? -18.165 -10.189 7.244 1.00 65.12 94 THR A C 1
ATOM 678 O O . THR A 1 94 ? -19.370 -10.424 7.200 1.00 65.12 94 THR A O 1
ATOM 681 N N . GLY A 1 95 ? -17.511 -10.063 8.402 1.00 75.75 95 GLY A N 1
ATOM 682 C CA . GLY A 1 95 ? -18.165 -10.094 9.709 1.00 75.75 95 GLY A CA 1
ATOM 683 C C . GLY A 1 95 ? -18.720 -8.731 10.134 1.00 75.75 95 GLY A C 1
ATOM 684 O O . GLY A 1 95 ? -19.604 -8.154 9.505 1.00 75.75 95 GLY A O 1
ATOM 685 N N . SER A 1 96 ? -18.203 -8.215 11.248 1.00 79.94 96 SER A N 1
ATOM 686 C CA . SER A 1 96 ? -18.624 -6.928 11.814 1.00 79.94 96 SER A CA 1
ATOM 687 C C . SER A 1 96 ? -17.944 -5.750 11.109 1.00 79.94 96 SER A C 1
ATOM 689 O O . SER A 1 96 ? -16.750 -5.847 10.812 1.00 79.94 96 SER A O 1
ATOM 691 N N . PRO A 1 97 ? -18.615 -4.598 10.922 1.00 85.44 97 PRO A N 1
ATOM 692 C CA . PRO A 1 97 ? -17.986 -3.454 10.273 1.00 85.44 97 PRO A CA 1
ATOM 693 C C . PRO A 1 97 ? -16.712 -3.016 11.011 1.00 85.44 97 PRO A C 1
ATOM 695 O O . PRO A 1 97 ? -16.686 -2.884 12.240 1.00 85.44 97 PRO A O 1
ATOM 698 N N . ALA A 1 98 ? -15.639 -2.814 10.251 1.00 89.38 98 ALA A N 1
ATOM 699 C CA . ALA A 1 98 ? -14.366 -2.320 10.754 1.00 89.38 98 ALA A CA 1
ATOM 700 C C . ALA A 1 98 ? -13.984 -1.040 10.015 1.00 89.38 98 ALA A C 1
ATOM 702 O O . ALA A 1 98 ? -14.196 -0.913 8.811 1.00 89.38 98 ALA A O 1
ATOM 703 N N . VAL A 1 99 ? -13.400 -0.103 10.751 1.00 90.19 99 VAL A N 1
ATOM 704 C CA . VAL A 1 99 ? -12.817 1.120 10.209 1.00 90.19 99 VAL A CA 1
ATOM 705 C C . VAL A 1 99 ? -11.315 1.030 10.370 1.00 90.19 99 VAL A C 1
ATOM 707 O O . VAL A 1 99 ? -10.826 0.605 11.417 1.00 90.19 99 VAL A O 1
ATOM 710 N N . VAL A 1 100 ? -10.589 1.415 9.325 1.00 92.31 100 VAL A N 1
ATOM 711 C CA . VAL A 1 100 ? -9.130 1.451 9.339 1.00 92.31 100 VAL A CA 1
ATOM 712 C C . VAL A 1 100 ? -8.685 2.904 9.366 1.00 92.31 100 VAL A C 1
ATOM 714 O O . VAL A 1 100 ? -9.167 3.742 8.605 1.00 92.31 100 VAL A O 1
ATOM 717 N N . GLN A 1 101 ? -7.759 3.208 10.261 1.00 92.62 101 GLN A N 1
ATOM 718 C CA . GLN A 1 101 ? -7.152 4.524 10.388 1.00 92.62 101 GLN A CA 1
ATOM 719 C C . GLN A 1 101 ? -5.644 4.408 10.229 1.00 92.62 101 GLN A C 1
ATOM 721 O O . GLN A 1 101 ? -5.044 3.405 10.611 1.00 92.62 101 GLN A O 1
ATOM 726 N N . ILE A 1 102 ? -5.021 5.450 9.689 1.00 93.75 102 ILE A N 1
ATOM 727 C CA . ILE A 1 102 ? -3.565 5.575 9.681 1.00 93.75 102 ILE A CA 1
ATOM 728 C C . ILE A 1 102 ? -3.173 6.231 11.001 1.00 93.75 102 ILE A C 1
ATOM 730 O O . ILE A 1 102 ? -3.540 7.376 11.247 1.00 93.75 102 ILE A O 1
ATOM 734 N N . VAL A 1 103 ? -2.443 5.502 11.841 1.00 94.31 103 VAL A N 1
ATOM 735 C CA . VAL A 1 103 ? -2.081 5.926 13.205 1.00 94.31 103 VAL A CA 1
ATOM 736 C C . VAL A 1 103 ? -0.600 6.257 13.359 1.00 94.31 103 VAL A C 1
ATOM 738 O O . VAL A 1 103 ? -0.199 6.831 14.365 1.00 94.31 103 VAL A O 1
ATOM 741 N N . GLY A 1 104 ? 0.223 5.911 12.369 1.00 95.44 104 GLY A N 1
ATOM 742 C CA . GLY A 1 104 ? 1.653 6.193 12.387 1.00 95.44 104 GLY A CA 1
ATOM 743 C C . GLY A 1 104 ? 2.237 6.266 10.986 1.00 95.44 104 GLY A C 1
ATOM 744 O O . GLY A 1 104 ? 1.715 5.660 10.047 1.00 95.44 104 GLY A O 1
ATOM 745 N N . ARG A 1 105 ? 3.321 7.027 10.843 1.00 96.06 105 ARG A N 1
ATOM 746 C CA . ARG A 1 105 ? 4.077 7.183 9.597 1.00 96.06 105 ARG A CA 1
ATOM 747 C C . ARG A 1 105 ? 5.560 7.235 9.928 1.00 96.06 105 ARG A C 1
ATOM 749 O O . ARG A 1 105 ? 5.945 7.943 10.853 1.00 96.06 105 ARG A O 1
ATOM 756 N N . ALA A 1 106 ? 6.367 6.505 9.171 1.00 97.81 106 ALA A N 1
ATOM 757 C CA . ALA A 1 106 ? 7.817 6.602 9.221 1.00 97.81 106 ALA A CA 1
ATOM 758 C C . ALA A 1 106 ? 8.290 7.394 8.002 1.00 97.81 106 ALA A C 1
ATOM 760 O O . ALA A 1 106 ? 7.982 7.024 6.865 1.00 97.81 106 ALA A O 1
ATOM 761 N N . PHE A 1 107 ? 9.011 8.486 8.240 1.00 97.31 107 PHE A N 1
ATOM 762 C CA . PHE A 1 107 ? 9.575 9.316 7.186 1.00 97.31 107 PHE A CA 1
ATOM 763 C C . PHE A 1 107 ? 10.847 10.021 7.657 1.00 97.31 107 PHE A C 1
ATOM 765 O O . PHE A 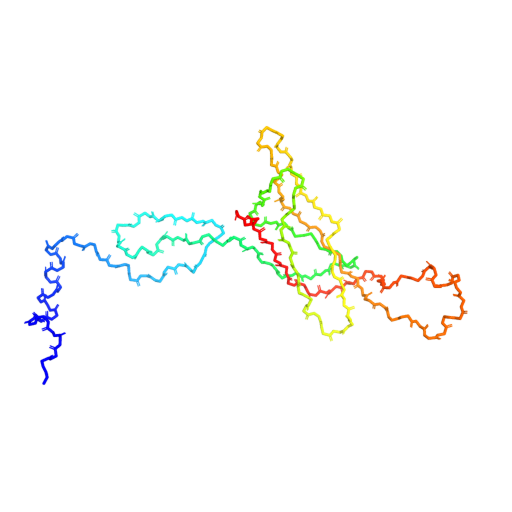1 107 ? 11.056 10.212 8.856 1.00 97.31 107 PHE A O 1
ATOM 772 N N . THR A 1 108 ? 11.687 10.407 6.704 1.00 97.62 108 THR A N 1
ATOM 773 C CA . THR A 1 108 ? 12.808 11.328 6.918 1.00 97.62 108 THR A CA 1
ATOM 774 C C . THR A 1 108 ? 12.523 12.650 6.219 1.00 97.62 108 THR A C 1
ATOM 776 O O . THR A 1 108 ? 11.891 12.670 5.164 1.00 97.62 108 THR A O 1
ATOM 779 N N . ASN A 1 109 ? 12.986 13.750 6.807 1.00 97.25 109 ASN A N 1
ATOM 780 C CA . ASN A 1 109 ? 12.892 15.079 6.216 1.00 97.25 109 ASN A CA 1
ATOM 781 C C . ASN A 1 109 ? 14.241 15.465 5.599 1.00 97.25 109 ASN A C 1
ATOM 783 O O . ASN A 1 109 ? 15.274 15.359 6.261 1.00 97.25 109 ASN A O 1
ATOM 787 N N . ASP A 1 110 ? 14.217 15.926 4.352 1.00 96.00 110 ASP A N 1
ATOM 788 C CA . ASP A 1 110 ? 15.332 16.614 3.710 1.00 96.00 110 ASP A CA 1
ATOM 789 C C . ASP A 1 110 ? 14.957 18.090 3.544 1.00 96.00 110 ASP A C 1
ATOM 791 O O . ASP A 1 110 ? 14.253 18.487 2.609 1.00 96.00 110 ASP A O 1
ATOM 795 N N . ALA A 1 111 ? 15.428 18.908 4.485 1.00 93.12 111 ALA A N 1
ATOM 796 C CA . ALA A 1 111 ? 15.176 20.342 4.493 1.00 93.12 111 ALA A CA 1
ATOM 797 C C . ALA A 1 111 ? 15.826 21.068 3.304 1.00 93.12 111 ALA A C 1
ATOM 799 O O . ALA A 1 111 ? 15.296 22.085 2.860 1.00 93.12 111 ALA A O 1
ATOM 800 N N . ALA A 1 112 ? 16.944 20.557 2.774 1.00 94.38 112 ALA A N 1
ATOM 801 C CA . ALA A 1 112 ? 17.632 21.170 1.641 1.00 94.38 112 ALA A CA 1
ATOM 802 C C . ALA A 1 112 ? 16.876 20.914 0.331 1.00 94.38 112 ALA A C 1
ATOM 804 O O . ALA A 1 112 ? 16.740 21.821 -0.489 1.00 94.38 112 ALA A O 1
ATOM 805 N N . ALA A 1 113 ? 16.339 19.703 0.156 1.00 92.25 113 ALA A N 1
ATOM 806 C CA . ALA A 1 113 ? 15.496 19.360 -0.987 1.00 92.25 113 ALA A CA 1
ATOM 807 C C . ALA A 1 113 ? 14.030 19.806 -0.825 1.00 92.25 113 ALA A C 1
ATOM 809 O O . ALA A 1 113 ? 13.269 19.766 -1.790 1.00 92.25 113 ALA A O 1
ATOM 810 N N . GLY A 1 114 ? 13.609 20.207 0.381 1.00 95.31 114 GLY A N 1
ATOM 811 C CA . GLY A 1 114 ? 12.223 20.575 0.675 1.00 95.31 114 GLY A CA 1
ATOM 812 C C . GLY A 1 114 ? 11.254 19.392 0.565 1.00 95.31 114 GLY A C 1
ATOM 813 O O . GLY A 1 114 ? 10.113 19.570 0.132 1.00 95.31 114 GLY A O 1
ATOM 814 N N . THR A 1 115 ? 11.697 18.1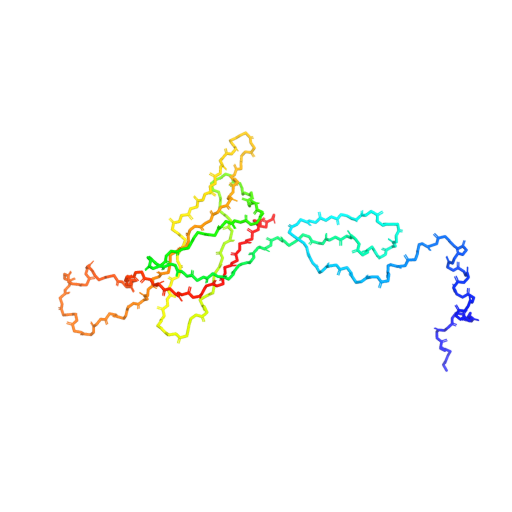83 0.926 1.00 96.19 115 THR A N 1
ATOM 815 C CA . THR A 1 115 ? 10.926 16.941 0.743 1.00 96.19 115 THR A CA 1
ATOM 816 C C . THR A 1 115 ? 10.897 16.059 1.989 1.00 96.19 115 THR A C 1
ATOM 818 O O . THR A 1 115 ? 11.826 16.058 2.792 1.00 96.19 115 THR A O 1
ATOM 821 N N . ASP A 1 116 ? 9.825 15.277 2.120 1.00 96.50 116 ASP A N 1
ATOM 822 C CA . ASP A 1 116 ? 9.694 14.188 3.087 1.00 96.50 116 ASP A CA 1
ATOM 823 C C . ASP A 1 116 ? 9.697 12.843 2.350 1.00 96.50 116 ASP A C 1
ATOM 825 O O . ASP A 1 116 ? 8.909 12.624 1.425 1.00 96.50 116 ASP A O 1
ATOM 829 N N . THR A 1 117 ? 10.558 11.920 2.778 1.00 96.81 117 THR A N 1
ATOM 830 C CA . THR A 1 117 ? 10.650 10.559 2.232 1.00 96.81 117 THR A CA 1
ATOM 831 C C . THR A 1 117 ? 9.950 9.581 3.165 1.00 96.81 117 THR A C 1
ATOM 833 O O . THR A 1 117 ? 10.487 9.215 4.209 1.00 96.81 117 THR A O 1
ATOM 836 N N . HIS A 1 118 ? 8.745 9.144 2.795 1.00 97.00 118 HIS A N 1
ATOM 837 C CA . HIS A 1 118 ? 7.934 8.205 3.573 1.00 97.00 118 HIS A CA 1
ATOM 838 C C . HIS A 1 118 ? 8.334 6.763 3.256 1.00 97.00 118 HIS A C 1
ATOM 840 O O . HIS A 1 118 ? 8.360 6.370 2.091 1.00 97.00 118 HIS A O 1
ATOM 846 N N . THR A 1 119 ? 8.616 5.961 4.282 1.00 97.50 119 THR A N 1
ATOM 847 C CA . THR A 1 119 ? 9.096 4.573 4.139 1.00 97.50 119 THR A CA 1
ATOM 848 C C . THR A 1 119 ? 8.119 3.536 4.677 1.00 97.50 119 THR A C 1
ATOM 850 O O . THR A 1 119 ? 8.146 2.389 4.233 1.00 97.50 119 THR A O 1
ATOM 853 N N . ALA A 1 120 ? 7.238 3.912 5.604 1.00 97.62 120 ALA A N 1
ATOM 854 C CA . ALA A 1 120 ? 6.232 3.005 6.142 1.00 97.62 120 ALA A CA 1
ATOM 855 C C . ALA A 1 120 ? 5.025 3.743 6.726 1.00 97.62 120 ALA A C 1
ATOM 857 O O . ALA A 1 120 ? 5.107 4.915 7.106 1.00 97.62 120 ALA A O 1
ATOM 858 N N . VAL A 1 121 ? 3.916 3.018 6.869 1.00 97.38 121 VAL A N 1
ATOM 859 C CA . VAL A 1 121 ? 2.724 3.471 7.593 1.00 97.38 121 VAL A CA 1
ATOM 860 C C . VAL A 1 121 ? 2.192 2.401 8.528 1.00 97.38 121 VAL A C 1
ATOM 862 O O . VAL A 1 121 ? 2.163 1.220 8.192 1.00 97.38 121 VAL A O 1
ATOM 865 N N . THR A 1 122 ? 1.721 2.832 9.691 1.00 97.50 122 THR A N 1
ATOM 866 C CA . THR A 1 122 ? 1.000 1.977 10.630 1.00 97.50 122 THR A CA 1
ATOM 867 C C . THR A 1 122 ? -0.484 2.248 10.488 1.00 97.50 122 THR A C 1
ATOM 869 O O . THR A 1 122 ? -0.935 3.385 10.653 1.00 97.50 122 THR A O 1
ATOM 872 N N . VAL A 1 123 ? -1.246 1.197 10.209 1.00 96.38 123 VAL A N 1
ATOM 873 C CA . VAL A 1 123 ? -2.706 1.238 10.231 1.00 96.38 123 VAL A CA 1
ATOM 874 C C . VAL A 1 123 ? -3.234 0.595 11.503 1.00 96.38 123 VAL A C 1
ATOM 876 O O . VAL A 1 123 ? -2.585 -0.280 12.073 1.00 96.38 123 VAL A O 1
ATOM 879 N N . LYS A 1 124 ? -4.419 1.016 11.938 1.00 95.19 124 LYS A N 1
ATOM 880 C CA . LYS A 1 124 ? -5.171 0.402 13.028 1.00 95.19 124 LYS A CA 1
ATOM 881 C C . LYS A 1 124 ? -6.603 0.165 12.584 1.00 95.19 124 LYS A C 1
ATOM 883 O O . LYS A 1 124 ? -7.286 1.103 12.184 1.00 95.19 124 LYS A O 1
ATOM 888 N N . ALA A 1 125 ? -7.043 -1.084 12.655 1.00 93.94 125 ALA A N 1
ATOM 889 C CA . ALA A 1 125 ? -8.433 -1.457 12.486 1.00 93.94 125 ALA A CA 1
ATOM 890 C C . ALA A 1 125 ? -9.149 -1.430 13.842 1.00 93.94 125 ALA A C 1
ATOM 892 O O . ALA A 1 125 ? -8.656 -1.960 14.843 1.00 93.94 125 ALA A O 1
ATOM 893 N N . GLN A 1 126 ? -10.338 -0.842 13.862 1.00 92.44 126 GLN A N 1
ATOM 894 C CA . GLN A 1 126 ? -11.241 -0.818 15.010 1.00 92.44 126 GLN A CA 1
ATOM 895 C C . GLN A 1 126 ? -12.628 -1.259 14.558 1.00 92.44 126 GLN A C 1
ATOM 897 O O . GLN A 1 126 ? -13.065 -0.925 13.456 1.00 92.44 126 GLN A O 1
ATOM 902 N N . ARG A 1 127 ? -13.337 -2.020 15.395 1.00 88.38 127 ARG A N 1
ATOM 903 C CA . ARG A 1 127 ? -14.727 -2.392 15.092 1.00 88.38 127 ARG A CA 1
ATOM 904 C C . ARG A 1 127 ? -15.624 -1.202 15.379 1.00 88.38 127 ARG A C 1
ATOM 906 O O . ARG A 1 127 ? -15.526 -0.637 16.464 1.00 88.38 127 ARG A O 1
ATOM 913 N N . SER A 1 128 ? -16.511 -0.835 14.461 1.00 82.69 128 SER A N 1
ATOM 914 C CA . SER A 1 128 ? -17.527 0.158 14.810 1.00 82.69 128 SER A CA 1
ATOM 915 C C . SER A 1 128 ? -18.549 -0.458 15.765 1.00 82.69 128 SER A C 1
ATOM 917 O O . SER A 1 128 ? -18.799 -1.669 15.758 1.00 82.69 128 SER A O 1
ATOM 919 N N . ARG A 1 129 ? -19.118 0.375 16.634 1.00 78.44 129 ARG A N 1
ATOM 920 C CA . ARG A 1 129 ? -20.192 -0.011 17.547 1.00 78.44 129 ARG A CA 1
ATOM 921 C C . ARG A 1 129 ? -21.409 0.857 17.282 1.00 78.44 129 ARG A C 1
ATOM 923 O O . ARG A 1 129 ? -21.303 2.070 17.129 1.00 78.44 129 ARG A O 1
ATOM 930 N N . VAL A 1 130 ? -22.575 0.221 17.250 1.00 75.69 130 VAL A N 1
ATOM 931 C CA . VAL A 1 130 ? -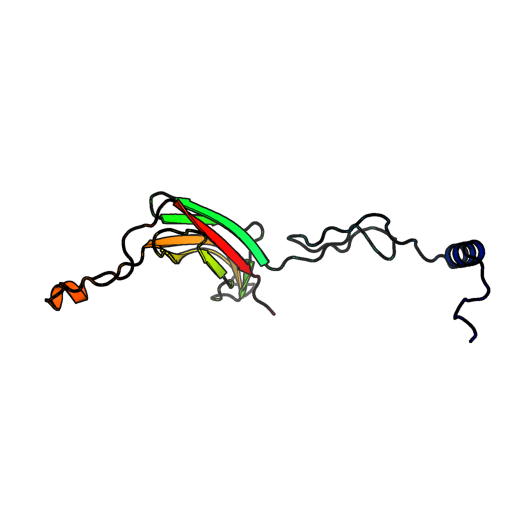23.851 0.937 17.245 1.00 75.69 130 VAL A CA 1
ATOM 932 C C . VAL A 1 130 ? -24.098 1.444 18.656 1.00 75.69 130 VAL A C 1
ATOM 934 O O . VAL A 1 130 ? -23.879 0.706 19.617 1.00 75.69 130 VAL A O 1
ATOM 937 N N . LEU A 1 131 ? -24.551 2.689 18.774 1.00 75.75 131 LEU A N 1
ATOM 938 C CA . LEU A 1 131 ? -24.975 3.260 20.044 1.00 75.75 131 LEU A CA 1
ATOM 939 C C . LEU A 1 131 ? -26.144 2.431 20.619 1.00 75.75 131 LEU A C 1
ATOM 941 O O . LEU A 1 131 ? -27.182 2.319 19.963 1.00 75.75 131 LEU A O 1
ATOM 945 N N . PRO A 1 132 ? -26.009 1.833 21.817 1.00 73.44 132 PRO A N 1
ATOM 946 C CA . PRO A 1 132 ? -27.107 1.110 22.449 1.00 73.44 132 PRO A CA 1
ATOM 947 C C . PRO A 1 132 ? -28.340 1.999 22.666 1.00 73.44 132 PRO A C 1
ATOM 949 O O . PRO A 1 132 ? -28.235 3.074 23.250 1.00 73.44 132 PRO A O 1
ATOM 952 N N . ALA A 1 133 ? -29.528 1.507 22.303 1.00 70.62 133 ALA A N 1
ATOM 953 C CA . ALA A 1 133 ? -30.799 2.221 22.503 1.00 70.62 133 ALA A CA 1
ATOM 954 C C . ALA A 1 133 ? -31.165 2.458 23.988 1.00 70.62 133 ALA A C 1
ATOM 956 O O . ALA A 1 133 ? -32.069 3.227 24.293 1.00 70.62 133 ALA A O 1
ATOM 957 N N . VAL A 1 134 ? -30.460 1.796 24.912 1.00 70.94 134 VAL A N 1
ATOM 958 C CA . VAL A 1 134 ? -30.626 1.890 26.375 1.00 70.94 134 VAL A CA 1
ATOM 959 C C . VAL A 1 134 ? -29.700 2.920 27.036 1.00 70.94 134 VAL A C 1
ATOM 961 O O . VAL A 1 134 ? -29.726 3.073 28.257 1.00 70.94 134 VAL A O 1
ATOM 964 N N . LEU A 1 135 ? -28.886 3.651 26.266 1.00 68.00 135 LEU A N 1
ATOM 965 C CA . LEU A 1 135 ? -28.128 4.793 26.784 1.00 68.00 135 LEU A CA 1
ATOM 966 C C . LEU A 1 135 ? -29.073 5.964 27.073 1.00 68.00 135 LEU A C 1
ATOM 968 O O . LEU A 1 135 ? -29.323 6.816 26.229 1.00 68.00 135 LEU A O 1
ATOM 972 N N . LEU A 1 136 ? -29.602 5.984 28.294 1.00 66.25 136 LEU A N 1
ATOM 973 C CA . LEU A 1 136 ? -30.543 7.002 28.768 1.00 66.25 136 LEU A CA 1
ATOM 974 C C . LEU A 1 136 ? -29.853 8.200 29.442 1.00 66.25 136 LEU A C 1
ATOM 976 O O . LEU A 1 136 ? -30.526 9.171 29.780 1.00 66.25 136 LEU A O 1
ATOM 980 N N . SER A 1 137 ? -28.532 8.152 29.665 1.00 71.75 137 SER A N 1
ATOM 981 C CA . SER A 1 137 ? -27.797 9.222 30.350 1.00 71.75 137 SER A CA 1
ATOM 982 C C . SER A 1 137 ? -26.771 9.911 29.450 1.00 71.75 137 SER A C 1
ATOM 984 O O . SER A 1 137 ? -25.954 9.278 28.779 1.00 71.75 137 SER A O 1
ATOM 986 N N . LEU A 1 138 ? -26.783 11.246 29.490 1.00 68.12 138 LEU A N 1
ATOM 987 C CA . LEU A 1 138 ? -25.868 12.102 28.732 1.00 68.12 138 LEU A CA 1
ATOM 988 C C . LEU A 1 138 ? -24.396 11.821 29.082 1.00 68.12 138 LEU A C 1
ATOM 990 O O . LEU A 1 138 ? -23.547 11.778 28.200 1.00 68.12 138 LEU A O 1
ATOM 994 N N . THR A 1 139 ? -24.094 11.546 30.355 1.00 73.50 139 THR A N 1
ATOM 995 C CA . THR A 1 139 ? -22.738 11.224 30.834 1.00 73.50 139 THR A CA 1
ATOM 996 C C . THR A 1 139 ? -22.160 9.965 30.186 1.00 73.50 139 THR A C 1
ATOM 998 O O . THR A 1 139 ? -20.958 9.890 29.944 1.00 73.50 139 THR A O 1
ATOM 1001 N N . ALA A 1 140 ? -23.001 8.975 29.887 1.00 66.38 140 ALA A N 1
ATOM 1002 C CA . ALA A 1 140 ? -22.563 7.757 29.222 1.00 66.38 140 ALA A CA 1
ATOM 1003 C C . ALA A 1 140 ? -22.429 7.947 27.697 1.00 66.38 140 ALA A C 1
ATOM 1005 O O . ALA A 1 140 ? -21.633 7.253 27.074 1.00 66.38 140 ALA A O 1
ATOM 1006 N N . LEU A 1 141 ? -23.115 8.941 27.118 1.00 71.38 141 LEU A N 1
ATOM 1007 C CA . LEU A 1 141 ? -22.938 9.365 25.726 1.00 71.38 141 LEU A CA 1
ATOM 1008 C C . LEU A 1 141 ? -21.601 10.087 25.498 1.00 71.38 141 LEU A C 1
ATOM 1010 O O . LEU A 1 141 ? -20.919 9.816 24.518 1.00 71.38 141 LEU A O 1
ATOM 1014 N N . VAL A 1 142 ? -21.210 10.979 26.419 1.00 73.94 142 VAL A N 1
ATOM 1015 C CA . VAL A 1 142 ? -19.949 11.750 26.332 1.00 73.94 142 VAL A CA 1
ATOM 1016 C C . VAL A 1 142 ? -18.716 10.838 26.358 1.00 73.94 142 VAL A C 1
ATOM 1018 O O . VAL A 1 142 ? -17.693 11.171 25.771 1.00 73.94 142 VAL A O 1
ATOM 1021 N N . ASN A 1 143 ? -18.825 9.671 26.995 1.00 68.38 143 ASN A N 1
ATOM 1022 C CA . ASN A 1 143 ? -17.758 8.672 27.064 1.00 68.38 143 ASN A CA 1
ATOM 1023 C C . ASN A 1 143 ? -17.944 7.512 26.067 1.00 68.38 143 ASN A C 1
ATOM 1025 O O . ASN A 1 143 ? -17.210 6.525 26.140 1.00 68.38 143 ASN A O 1
ATOM 1029 N N . PHE A 1 144 ? -18.937 7.578 25.174 1.00 73.00 144 PHE A N 1
ATOM 1030 C CA . PHE A 1 144 ? -19.182 6.510 24.212 1.0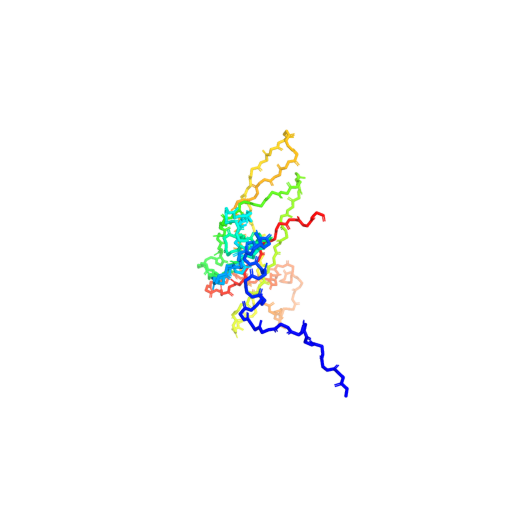0 73.00 144 PHE A CA 1
ATOM 1031 C C . PHE A 1 144 ? -18.229 6.631 23.022 1.00 73.00 144 PHE A C 1
ATOM 1033 O O . PHE A 1 144 ? -18.303 7.588 22.252 1.00 73.00 144 PHE A O 1
ATOM 1040 N N . ASP A 1 145 ? -17.372 5.626 22.841 1.00 72.94 145 ASP A N 1
ATOM 1041 C CA . ASP A 1 145 ? -16.552 5.506 21.639 1.00 72.94 145 ASP A CA 1
ATOM 1042 C C . ASP A 1 145 ? -17.308 4.726 20.554 1.00 72.94 145 ASP A C 1
ATOM 1044 O O . ASP A 1 145 ? -17.631 3.540 20.700 1.00 72.94 145 ASP A O 1
ATOM 1048 N N . VAL A 1 146 ? -17.598 5.419 19.453 1.00 74.12 146 VAL A N 1
ATOM 1049 C CA . VAL A 1 146 ? -18.240 4.852 18.258 1.00 74.12 146 VAL A CA 1
ATOM 1050 C C . VAL A 1 146 ? -17.316 3.841 17.571 1.00 74.12 146 VAL A C 1
ATOM 1052 O O . VAL A 1 146 ? -17.782 2.916 16.895 1.00 74.12 146 VAL A O 1
ATOM 1055 N N . PHE A 1 147 ? -16.007 3.966 17.783 1.00 74.75 147 PHE A N 1
ATOM 1056 C CA . PHE A 1 147 ? -15.017 2.984 17.388 1.00 74.75 147 PHE A CA 1
ATOM 1057 C C . PHE A 1 147 ? -14.641 2.170 18.625 1.00 74.75 147 PHE A C 1
ATOM 1059 O O . PHE A 1 147 ? -14.034 2.641 19.571 1.00 74.75 147 PHE A O 1
ATOM 1066 N N . GLY A 1 148 ? -15.051 0.909 18.656 1.00 70.06 148 GLY A N 1
ATOM 1067 C CA . GLY A 1 148 ? -14.738 0.013 19.757 1.00 70.06 148 GLY A CA 1
ATOM 1068 C C . GLY A 1 148 ? -13.241 -0.306 19.881 1.00 70.06 148 GLY A C 1
ATOM 1069 O O . GLY A 1 148 ? -12.352 0.347 19.330 1.00 70.06 148 GLY A O 1
ATOM 1070 N N . GLY A 1 149 ? -12.966 -1.396 20.601 1.00 79.00 149 GLY A N 1
ATOM 1071 C CA . GLY A 1 149 ? -11.616 -1.933 20.746 1.00 79.00 149 GLY A CA 1
ATOM 1072 C C . GLY A 1 149 ? -10.972 -2.357 19.421 1.00 79.00 149 GLY A C 1
ATOM 1073 O O . GLY A 1 149 ? -11.622 -2.469 18.376 1.00 79.00 149 GLY A O 1
ATOM 1074 N N . ALA A 1 150 ? -9.669 -2.614 19.505 1.00 87.56 150 ALA A N 1
ATOM 1075 C CA . ALA A 1 150 ? -8.849 -3.171 18.438 1.00 87.56 150 ALA A CA 1
ATOM 1076 C C . ALA A 1 150 ? -9.539 -4.318 17.678 1.00 87.56 150 ALA A C 1
ATOM 1078 O O . ALA A 1 150 ? -10.095 -5.234 18.286 1.00 87.56 150 ALA A O 1
ATOM 1079 N N . ALA A 1 151 ? -9.472 -4.282 16.347 1.00 90.44 151 ALA A N 1
ATOM 1080 C CA . ALA A 1 151 ? -9.996 -5.335 15.490 1.00 90.44 151 ALA A CA 1
ATOM 1081 C C . ALA A 1 151 ? -8.855 -6.233 14.994 1.00 90.44 151 ALA A C 1
ATOM 1083 O O . ALA A 1 151 ? -8.172 -5.909 14.023 1.00 90.44 151 ALA A O 1
ATOM 1084 N N . SER A 1 152 ? -8.661 -7.362 15.675 1.00 91.75 152 SER A N 1
ATOM 1085 C CA . SER A 1 152 ? -7.706 -8.405 15.283 1.00 91.75 152 SER A CA 1
ATOM 1086 C C . SER A 1 152 ? -8.191 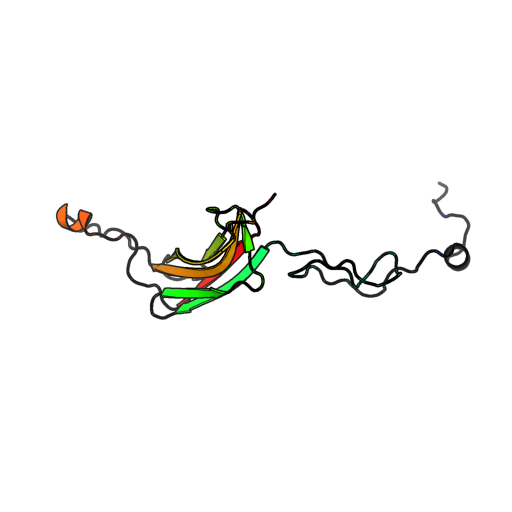-9.202 14.073 1.00 91.75 152 SER A C 1
ATOM 1088 O O . SER A 1 152 ? -9.400 -9.392 13.901 1.00 91.75 152 SER A O 1
ATOM 1090 N N . GLY A 1 153 ? -7.254 -9.689 13.254 1.00 92.12 153 GLY A N 1
ATOM 1091 C CA . GLY A 1 153 ? -7.544 -10.615 12.160 1.00 92.12 153 GLY A CA 1
ATOM 1092 C C . GLY A 1 153 ? -8.305 -9.993 10.988 1.00 92.12 153 GLY A C 1
ATOM 1093 O O . GLY A 1 153 ? -8.832 -10.720 10.151 1.00 92.12 153 GLY A O 1
ATOM 1094 N N . VAL A 1 154 ? -8.385 -8.661 10.914 1.00 92.44 154 VAL A N 1
ATOM 1095 C CA . VAL A 1 154 ? -9.082 -7.967 9.829 1.00 92.44 154 VAL A CA 1
ATOM 1096 C C . VAL A 1 154 ? -8.193 -7.965 8.600 1.00 92.44 154 VAL A C 1
ATOM 1098 O O . VAL A 1 154 ? -7.078 -7.440 8.632 1.00 92.44 154 VAL A O 1
ATOM 1101 N N . LYS A 1 155 ? -8.708 -8.516 7.502 1.00 94.69 155 LYS A N 1
ATOM 1102 C CA . LYS A 1 155 ? -8.050 -8.458 6.202 1.00 94.69 155 LYS A CA 1
ATOM 1103 C C . LYS A 1 155 ? -8.287 -7.090 5.564 1.00 94.69 155 LYS A C 1
ATOM 1105 O O . LYS A 1 155 ? -9.431 -6.675 5.378 1.00 94.69 155 LYS A O 1
ATOM 1110 N N . VAL A 1 156 ? -7.209 -6.387 5.236 1.00 94.19 156 VAL A N 1
ATOM 1111 C CA . VAL A 1 156 ? -7.246 -5.036 4.667 1.00 94.19 156 VAL A CA 1
ATOM 1112 C C . VAL A 1 156 ? -6.389 -4.994 3.414 1.00 94.19 156 VAL A C 1
ATOM 1114 O O . VAL A 1 156 ? -5.222 -5.376 3.423 1.00 94.19 156 VAL A O 1
ATOM 1117 N N . ASN A 1 157 ? -6.970 -4.501 2.335 1.00 96.31 157 ASN A N 1
ATOM 1118 C CA . ASN A 1 157 ? -6.274 -4.180 1.105 1.00 96.31 157 ASN A CA 1
ATOM 1119 C C . ASN A 1 157 ? -5.892 -2.701 1.153 1.00 96.31 157 ASN A C 1
ATOM 1121 O O . ASN A 1 157 ? -6.751 -1.849 1.374 1.00 96.31 157 ASN A O 1
ATOM 1125 N N . LEU A 1 158 ? -4.602 -2.410 1.038 1.00 96.06 158 LEU A N 1
ATOM 1126 C CA . LEU A 1 158 ? -4.022 -1.082 1.197 1.00 96.06 158 LEU A CA 1
ATOM 1127 C C . LEU A 1 158 ? -3.397 -0.644 -0.119 1.00 96.06 158 LEU A C 1
ATOM 1129 O O . LEU A 1 158 ? -2.711 -1.429 -0.775 1.00 96.06 158 LEU A O 1
ATOM 1133 N N . TRP A 1 159 ? -3.577 0.631 -0.450 1.00 95.88 159 TRP A N 1
ATOM 1134 C CA . TRP A 1 159 ? -2.926 1.271 -1.583 1.00 95.88 159 TRP A CA 1
ATOM 1135 C C . TRP A 1 159 ? -2.261 2.566 -1.146 1.00 95.88 159 TRP A C 1
ATOM 1137 O O . TRP A 1 159 ? -2.850 3.348 -0.401 1.00 95.88 159 TRP A O 1
ATOM 1147 N N . ALA A 1 160 ? -1.056 2.805 -1.648 1.00 95.44 160 ALA A N 1
ATOM 1148 C CA . ALA A 1 160 ? -0.330 4.055 -1.487 1.00 95.44 160 ALA A CA 1
ATOM 1149 C C . ALA A 1 160 ? 0.155 4.518 -2.857 1.00 95.44 160 ALA A C 1
ATOM 1151 O O . ALA A 1 160 ? 0.746 3.731 -3.599 1.00 95.44 160 ALA A O 1
ATOM 1152 N N . ALA A 1 161 ? -0.113 5.772 -3.195 1.00 92.75 161 ALA A N 1
ATOM 1153 C CA . ALA A 1 161 ? 0.295 6.360 -4.462 1.00 92.75 161 ALA A CA 1
ATOM 1154 C C . ALA A 1 161 ? 1.432 7.361 -4.256 1.00 92.75 161 ALA A C 1
ATOM 1156 O O . ALA A 1 161 ? 1.512 8.016 -3.215 1.00 92.75 161 ALA A O 1
ATOM 1157 N N . ASP A 1 162 ? 2.277 7.516 -5.272 1.00 89.56 162 ASP A N 1
ATOM 1158 C CA . ASP A 1 162 ? 3.094 8.718 -5.384 1.00 89.56 162 ASP A CA 1
ATOM 1159 C C . ASP A 1 162 ? 2.155 9.928 -5.554 1.00 89.56 162 ASP A C 1
ATOM 1161 O O . ASP A 1 162 ? 1.138 9.811 -6.251 1.00 89.56 162 ASP A O 1
ATOM 1165 N N . PRO A 1 163 ? 2.447 11.085 -4.934 1.00 83.50 163 PRO A N 1
ATOM 1166 C CA . PRO A 1 163 ? 1.683 12.296 -5.197 1.00 83.50 163 PRO A CA 1
ATOM 1167 C C . PRO A 1 163 ? 1.723 12.594 -6.700 1.00 83.50 163 PRO A C 1
ATOM 1169 O O . PRO A 1 163 ? 2.793 12.629 -7.312 1.00 83.50 163 PRO A O 1
ATOM 1172 N N . THR A 1 164 ? 0.550 12.756 -7.310 1.00 68.31 164 THR A N 1
ATOM 1173 C CA . THR A 1 164 ? 0.446 13.164 -8.712 1.00 68.31 164 THR A CA 1
ATOM 1174 C C . THR A 1 164 ? 1.049 14.557 -8.856 1.00 68.31 164 THR A C 1
ATOM 1176 O O . THR A 1 164 ? 0.736 15.431 -8.044 1.00 68.31 164 THR A O 1
ATOM 1179 N N . GLN A 1 165 ? 1.928 14.732 -9.847 1.00 50.28 165 GLN A N 1
ATOM 1180 C CA . GLN A 1 165 ? 2.430 16.050 -10.248 1.00 50.28 165 GLN A CA 1
ATOM 1181 C C . GLN A 1 165 ? 1.289 16.946 -10.728 1.00 50.28 165 GLN A C 1
ATOM 1183 O O . GLN A 1 165 ? 0.341 16.399 -11.340 1.00 50.28 165 GLN A O 1
#

Foldseek 3Di:
DDPPDPPDDPVRVVVVCVVVVQAAADPDAADAADCDFDPDDDPHPNDSRTHHHDQKDKDKDFAAPQQKDKDFDPAWAKDAAPDDWDKDKDWPDPPADKDKDFDDWDWDDDVVVRIITTGITMMFIFGFDDDDPPPPDPVVVVVDDRTHGTDGGTIMMMMTGHPDD

Organism: Methylorubrum extorquens (strain CM4 / NCIMB 13688) (NCBI:txid440085)

Secondary structure (DSSP, 8-state):
------S--HHHHHHHHHHTTPPPPPSSPPPS-BSS-B-----SSS-TT-B-B-SEEEEEEE--TTSEEEEEEEEEEEEETT----EEEEE---SS-EEEEEEEEEEEEETTTTEEEEEEEEEEEEEE-PPPTT---HHHHHT--SEEEE-TT-EEEEEEEPPP-